Protein AF-A0A2W5PWS9-F1 (afdb_monomer)

Solvent-accessible surface area (backbone atoms only — not comparable to full-atom values): 4087 Å² total; per-residue (Å²): 137,54,72,68,58,50,53,50,52,54,48,56,40,43,76,74,71,42,82,60,58,40,85,91,53,79,34,56,42,71,23,39,68,73,55,74,78,58,68,68,58,56,53,49,44,50,72,77,35,76,71,30,70,78,65,58,70,30,49,85,90,52,66,62,64,127

Foldseek 3Di:
DDPVVVVVVCVVCVVVVHQAQDPPDQANQNRGSPHADDVVVVVVCCVVPVQCPPPPPRYPPRDGND

Organism: Variovorax paradoxus (NCBI:txid34073)

Sequence (66 aa):
STEERLAQIIQEHRDYGVRINNPHVFVVEDGKAGGDLPPEVLAMKARFDPLALLNPGKLRGWPVAI

Structure (mmCIF, N/CA/C/O backbone):
data_AF-A0A2W5PWS9-F1
#
_entry.id   AF-A0A2W5PWS9-F1
#
loop_
_atom_site.group_PDB
_atom_site.id
_atom_site.type_symbol
_atom_site.label_atom_id
_atom_site.label_alt_id
_atom_site.label_comp_id
_atom_site.label_asym_id
_atom_site.label_entity_id
_atom_site.label_seq_id
_atom_site.pdbx_PDB_ins_code
_atom_site.Cartn_x
_atom_site.Cartn_y
_atom_site.Cartn_z
_atom_site.occupancy
_atom_site.B_iso_or_equiv
_atom_site.auth_seq_id
_atom_site.auth_comp_id
_atom_site.auth_asym_id
_atom_site.auth_atom_id
_atom_site.pdbx_PDB_model_num
ATOM 1 N N . SER A 1 1 ? -5.544 9.598 20.453 1.00 73.44 1 SER A N 1
ATOM 2 C CA . SER A 1 1 ? -5.919 8.209 20.114 1.00 73.44 1 SER A CA 1
ATOM 3 C C . SER A 1 1 ? -4.662 7.406 19.837 1.00 73.44 1 SER A C 1
ATOM 5 O O . SER A 1 1 ? -3.694 8.019 19.408 1.00 73.44 1 SER A O 1
ATOM 7 N N . THR A 1 2 ? -4.648 6.099 20.111 1.00 96.69 2 THR A N 1
ATOM 8 C CA . THR A 1 2 ? -3.487 5.216 19.867 1.00 96.69 2 THR A CA 1
ATOM 9 C C . THR A 1 2 ? -3.590 4.513 18.509 1.00 96.69 2 THR A C 1
ATOM 11 O O . THR A 1 2 ? -4.667 4.515 17.901 1.00 96.69 2 THR A O 1
ATOM 14 N N . GLU A 1 3 ? -2.495 3.907 18.040 1.00 95.81 3 GLU A N 1
ATOM 15 C CA . GLU A 1 3 ? -2.481 3.103 16.808 1.00 95.81 3 GLU A CA 1
ATOM 16 C C . GLU A 1 3 ? -3.403 1.883 16.921 1.00 95.81 3 GLU A C 1
ATOM 18 O O . GLU A 1 3 ? -4.146 1.583 15.988 1.00 95.81 3 GLU A O 1
ATOM 23 N N . GLU A 1 4 ? -3.455 1.240 18.090 1.00 97.31 4 GLU A N 1
ATOM 24 C CA . GLU A 1 4 ? -4.332 0.093 18.341 1.00 97.31 4 GLU A CA 1
ATOM 25 C C . GLU A 1 4 ? -5.801 0.497 18.249 1.00 97.31 4 GLU A C 1
ATOM 27 O O . GLU A 1 4 ? -6.600 -0.202 17.625 1.00 97.31 4 GLU A O 1
ATOM 32 N N . ARG A 1 5 ? -6.174 1.654 18.820 1.00 97.88 5 ARG A N 1
ATOM 33 C CA . ARG A 1 5 ? -7.559 2.130 18.731 1.00 97.88 5 ARG A CA 1
ATOM 34 C C . ARG A 1 5 ? -7.933 2.481 17.292 1.00 97.88 5 ARG A C 1
ATOM 36 O O . ARG A 1 5 ? -9.058 2.210 16.881 1.00 97.88 5 ARG A O 1
ATOM 43 N N . LEU A 1 6 ? -7.013 3.068 16.529 1.00 97.44 6 LEU A N 1
ATOM 44 C CA . LEU A 1 6 ? -7.217 3.338 15.107 1.00 97.44 6 LEU A CA 1
ATOM 45 C C . LEU A 1 6 ? -7.418 2.036 14.315 1.00 97.44 6 LEU A C 1
ATOM 47 O O . LEU A 1 6 ? -8.382 1.930 13.558 1.00 97.44 6 LEU A O 1
ATOM 51 N N . ALA A 1 7 ? -6.554 1.040 14.521 1.00 95.81 7 ALA A N 1
ATOM 52 C CA . ALA A 1 7 ? -6.657 -0.264 13.870 1.00 95.81 7 ALA A CA 1
ATOM 53 C C . ALA A 1 7 ? -7.983 -0.964 14.205 1.00 95.81 7 ALA A C 1
ATOM 55 O O . ALA A 1 7 ? -8.643 -1.489 13.308 1.00 95.81 7 ALA A O 1
ATOM 56 N N . GLN A 1 8 ? -8.414 -0.896 15.469 1.00 97.75 8 GLN A N 1
ATOM 57 C CA . GLN A 1 8 ? -9.697 -1.433 15.913 1.00 97.75 8 GLN A CA 1
ATOM 58 C C . GLN A 1 8 ? -10.873 -0.778 15.176 1.00 97.75 8 GLN A C 1
ATOM 60 O O . GLN A 1 8 ? -11.733 -1.482 14.660 1.00 97.75 8 GLN A O 1
ATOM 65 N N . ILE A 1 9 ? -10.889 0.554 15.060 1.00 97.38 9 ILE A N 1
ATOM 66 C CA . ILE A 1 9 ? -11.947 1.277 14.337 1.00 97.38 9 ILE A CA 1
ATOM 67 C C . ILE A 1 9 ? -11.983 0.858 12.862 1.00 97.38 9 ILE A C 1
ATOM 69 O O . ILE A 1 9 ? -13.060 0.624 12.314 1.00 97.38 9 ILE A O 1
ATOM 73 N N . ILE A 1 10 ? -10.823 0.749 12.205 1.00 96.12 10 ILE A N 1
ATOM 74 C CA . ILE A 1 10 ? -10.743 0.303 10.806 1.00 96.12 10 ILE A CA 1
ATOM 75 C C . ILE A 1 10 ? -11.309 -1.117 10.660 1.00 96.12 10 ILE A C 1
ATOM 77 O O . ILE A 1 10 ? -12.039 -1.382 9.702 1.00 96.12 10 ILE A O 1
ATOM 81 N N . GLN A 1 11 ? -10.993 -2.013 11.598 1.00 95.94 11 GLN A N 1
AT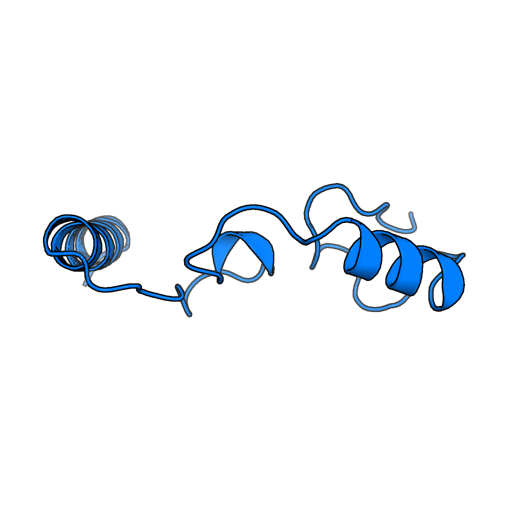OM 82 C CA . GLN A 1 11 ? -11.481 -3.389 11.577 1.00 95.94 11 GLN A CA 1
ATOM 83 C C . GLN A 1 11 ? -12.995 -3.467 11.802 1.00 95.94 11 GLN A C 1
ATOM 85 O O . GLN A 1 11 ? -13.675 -4.114 11.014 1.00 95.94 11 GLN A O 1
ATOM 90 N N . GLU A 1 12 ? -13.532 -2.731 12.780 1.00 98.19 12 GLU A N 1
ATOM 91 C CA . GLU A 1 12 ? -14.975 -2.660 13.053 1.00 98.19 12 GLU A CA 1
ATOM 92 C C . GLU A 1 12 ? -15.763 -2.305 11.775 1.00 98.19 12 GLU A C 1
ATOM 94 O O . GLU A 1 12 ? -16.743 -2.965 11.440 1.00 98.19 12 GLU A O 1
ATOM 99 N N . HIS A 1 13 ? -15.304 -1.323 10.990 1.00 97.50 13 HIS A N 1
ATOM 100 C CA . HIS A 1 13 ? -15.947 -0.964 9.717 1.00 97.50 13 HIS A CA 1
ATOM 101 C C . HIS A 1 13 ? -15.912 -2.106 8.690 1.00 97.50 13 HIS A C 1
ATOM 103 O O . HIS A 1 13 ? -16.911 -2.360 8.012 1.00 97.50 13 HIS A O 1
ATOM 109 N N . ARG A 1 14 ? -14.776 -2.805 8.577 1.00 95.19 14 ARG A N 1
ATOM 110 C CA . ARG A 1 14 ? -14.608 -3.937 7.653 1.00 95.19 14 ARG A CA 1
ATOM 111 C C . ARG A 1 14 ? -15.513 -5.109 8.025 1.00 95.19 14 ARG A C 1
ATOM 113 O O . ARG A 1 14 ? -16.083 -5.716 7.121 1.00 95.19 14 ARG A O 1
ATOM 120 N N . ASP A 1 15 ? -15.699 -5.371 9.316 1.00 96.94 15 ASP A N 1
ATOM 121 C CA . ASP A 1 15 ? -16.585 -6.426 9.823 1.00 96.94 15 ASP A CA 1
ATOM 122 C C . ASP A 1 15 ? -18.059 -6.158 9.467 1.00 96.94 15 ASP A C 1
ATOM 124 O O . ASP A 1 15 ? -18.808 -7.088 9.170 1.00 96.94 15 ASP A O 1
ATOM 128 N N . TYR A 1 16 ? -18.462 -4.884 9.385 1.00 97.62 16 TYR A N 1
ATOM 129 C CA . TYR A 1 16 ? -19.780 -4.468 8.880 1.00 97.62 16 TYR A CA 1
ATOM 130 C C . TYR A 1 16 ? -19.863 -4.365 7.345 1.00 97.62 16 TYR A C 1
ATOM 132 O O . TYR A 1 16 ? -20.839 -3.844 6.804 1.00 97.62 16 TYR A O 1
ATOM 140 N N . GLY A 1 17 ? -18.851 -4.845 6.617 1.00 95.50 17 GLY A N 1
ATOM 141 C CA . GLY A 1 17 ? -18.823 -4.840 5.153 1.00 95.50 17 GLY A CA 1
ATOM 142 C C . GLY A 1 17 ? -18.437 -3.497 4.523 1.00 95.50 17 GLY A C 1
ATOM 143 O O . GLY A 1 17 ? -18.509 -3.353 3.299 1.00 95.50 17 GLY A O 1
ATOM 144 N N . VAL A 1 18 ? -17.996 -2.514 5.315 1.00 96.00 18 VAL A N 1
ATOM 145 C CA . VAL A 1 18 ? -17.514 -1.225 4.806 1.00 96.00 18 VAL A CA 1
ATOM 146 C C . VAL A 1 18 ? -16.042 -1.346 4.422 1.00 96.00 18 VAL A C 1
ATOM 148 O O . VAL A 1 18 ? -15.162 -1.604 5.243 1.00 96.00 18 VAL A O 1
ATOM 151 N N . ARG A 1 19 ? -15.743 -1.117 3.142 1.00 94.50 19 ARG A N 1
ATOM 152 C CA . ARG A 1 19 ? -14.361 -1.073 2.658 1.00 94.50 19 ARG A CA 1
ATOM 153 C C . ARG A 1 19 ? -13.656 0.189 3.154 1.00 94.50 19 ARG A C 1
ATOM 155 O O . ARG A 1 19 ? -14.079 1.296 2.838 1.00 94.50 19 ARG A O 1
ATOM 162 N N . ILE A 1 20 ? -12.538 0.004 3.856 1.00 94.81 20 ILE A N 1
ATOM 163 C CA . ILE A 1 20 ? -11.673 1.092 4.330 1.00 94.81 20 ILE A CA 1
ATOM 164 C C . ILE A 1 20 ? -10.300 0.983 3.676 1.00 94.81 20 ILE A C 1
ATOM 166 O O . ILE A 1 20 ? -9.505 0.098 4.020 1.00 94.81 20 ILE A O 1
ATOM 170 N N . ASN A 1 21 ? -10.029 1.909 2.758 1.00 95.50 21 ASN A N 1
ATOM 171 C CA . ASN A 1 21 ? -8.672 2.195 2.311 1.00 95.50 21 ASN A CA 1
ATOM 172 C C . ASN A 1 21 ? -7.941 2.886 3.462 1.00 95.50 21 ASN A C 1
ATOM 174 O O . ASN A 1 21 ? -8.381 3.947 3.898 1.00 95.50 21 ASN A O 1
ATOM 178 N N . ASN A 1 22 ? -6.887 2.269 3.993 1.00 95.44 22 ASN A N 1
ATOM 179 C CA . ASN A 1 22 ? -6.187 2.780 5.166 1.00 95.44 22 ASN A CA 1
ATOM 180 C C . ASN A 1 22 ? -5.285 3.964 4.760 1.00 95.44 22 ASN A C 1
ATOM 182 O O . ASN A 1 22 ? -4.313 3.743 4.042 1.00 95.44 22 ASN A O 1
ATOM 186 N N . PRO A 1 23 ? -5.554 5.210 5.194 1.00 95.00 23 PRO A N 1
ATOM 187 C CA . PRO A 1 23 ? -4.716 6.355 4.837 1.00 95.00 23 PRO A CA 1
ATOM 188 C C . PRO A 1 23 ? -3.468 6.482 5.728 1.00 95.00 23 PRO A C 1
ATOM 190 O O . PRO A 1 23 ? -2.651 7.373 5.512 1.00 95.00 23 PRO A O 1
ATOM 193 N N . HIS A 1 24 ? -3.316 5.617 6.735 1.00 94.94 24 HIS A N 1
ATOM 194 C CA . HIS A 1 24 ? -2.244 5.672 7.733 1.00 94.94 24 HIS A CA 1
ATOM 195 C C . HIS A 1 24 ? -1.093 4.701 7.438 1.00 94.94 24 HIS A C 1
ATOM 197 O O . HIS A 1 24 ? -0.327 4.345 8.327 1.00 94.94 24 HIS A O 1
ATOM 203 N N . VAL A 1 25 ? -0.966 4.261 6.188 1.00 94.25 25 VAL A N 1
ATOM 204 C CA . VAL A 1 25 ? 0.111 3.389 5.708 1.00 94.25 25 VAL A CA 1
ATOM 205 C C . VAL A 1 25 ? 0.716 3.977 4.441 1.00 94.25 25 VAL A C 1
ATOM 207 O O . VAL A 1 25 ? 0.091 4.780 3.749 1.00 94.25 25 VAL A O 1
ATOM 210 N N . PHE A 1 26 ? 1.955 3.598 4.139 1.00 93.06 26 PHE A N 1
ATOM 211 C CA . PHE A 1 26 ? 2.704 4.175 3.021 1.00 93.06 26 PHE A CA 1
ATOM 212 C C . PHE A 1 26 ? 2.946 3.206 1.858 1.00 93.06 26 PHE A C 1
ATOM 214 O O . PHE A 1 26 ? 3.368 3.668 0.793 1.00 93.06 26 PHE A O 1
ATOM 221 N N . VAL A 1 27 ? 2.678 1.911 2.057 1.00 93.56 27 VAL A N 1
ATOM 222 C CA . VAL A 1 27 ? 2.716 0.856 1.034 1.00 93.56 27 VAL A CA 1
ATOM 223 C C . VAL A 1 27 ? 1.350 0.779 0.351 1.00 93.56 27 VAL A C 1
ATOM 225 O O . VAL A 1 27 ? 0.312 0.824 1.014 1.00 93.56 27 VAL A O 1
ATOM 228 N N . VAL A 1 28 ? 1.342 0.691 -0.978 1.00 92.75 28 VAL A N 1
ATOM 229 C CA . VAL A 1 28 ? 0.118 0.790 -1.792 1.00 92.75 28 VAL A CA 1
ATOM 230 C C . VAL A 1 28 ? -0.875 -0.326 -1.468 1.00 92.75 28 VAL A C 1
ATOM 232 O O . VAL A 1 28 ? -2.069 -0.066 -1.327 1.00 92.75 28 VAL A O 1
ATOM 235 N N . GLU A 1 29 ? -0.387 -1.554 -1.319 1.00 92.56 29 GLU A N 1
ATOM 236 C CA . GLU A 1 29 ? -1.189 -2.738 -1.015 1.00 92.56 29 GLU A CA 1
ATOM 237 C C . GLU A 1 29 ? -1.863 -2.632 0.359 1.00 92.56 29 GLU A C 1
ATOM 239 O O . GLU A 1 29 ? -3.037 -2.969 0.496 1.00 92.56 29 GLU A O 1
ATOM 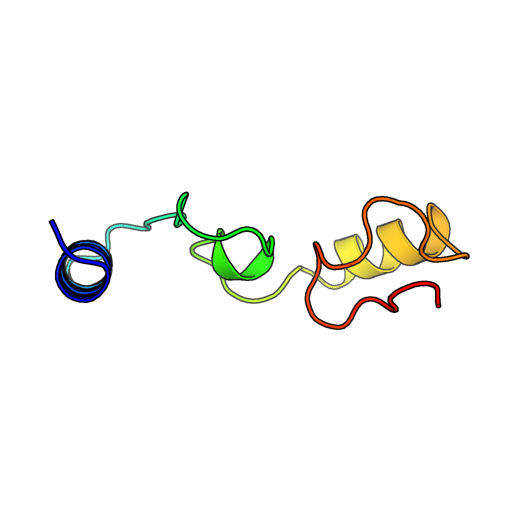244 N N . ASP A 1 30 ? -1.161 -2.097 1.363 1.00 92.12 30 ASP A N 1
ATOM 245 C CA . ASP A 1 30 ? -1.708 -1.906 2.714 1.00 92.12 30 ASP A CA 1
ATOM 246 C C . ASP A 1 30 ? -2.790 -0.826 2.759 1.00 92.12 30 ASP A C 1
ATOM 248 O O . ASP A 1 30 ? -3.728 -0.887 3.562 1.00 92.12 30 ASP A O 1
ATOM 252 N N . GLY A 1 31 ? -2.663 0.180 1.890 1.00 91.94 31 GLY A N 1
ATOM 253 C CA . GLY A 1 31 ? -3.618 1.276 1.792 1.00 91.94 31 GLY A CA 1
ATOM 254 C C . GLY A 1 31 ? -4.916 0.884 1.091 1.00 91.94 31 GLY A C 1
ATOM 255 O O . GLY A 1 31 ? -5.915 1.590 1.225 1.00 91.94 31 GLY A O 1
ATOM 256 N N . LYS A 1 32 ? -4.947 -0.236 0.359 1.00 87.31 32 LYS A N 1
ATOM 257 C CA . LYS A 1 32 ? -6.094 -0.647 -0.456 1.00 87.31 32 LYS A CA 1
ATOM 258 C C . LYS A 1 32 ? -6.950 -1.693 0.259 1.00 87.31 32 LYS A C 1
ATOM 260 O O . LYS A 1 32 ? -6.488 -2.769 0.626 1.00 87.31 32 LYS A O 1
ATOM 265 N N . ALA A 1 33 ? -8.255 -1.442 0.348 1.00 72.25 33 ALA A N 1
ATOM 266 C CA . ALA A 1 33 ? -9.247 -2.450 0.721 1.00 72.25 33 ALA A CA 1
ATOM 267 C C . ALA A 1 33 ? -9.475 -3.436 -0.442 1.00 72.25 33 ALA A C 1
ATOM 269 O O . ALA A 1 33 ? -10.505 -3.402 -1.118 1.00 72.25 33 ALA A O 1
ATOM 270 N N . GLY A 1 34 ? -8.483 -4.276 -0.734 1.00 73.31 34 GLY A N 1
ATOM 271 C CA . GLY A 1 34 ? -8.555 -5.186 -1.879 1.00 73.31 34 GLY A CA 1
ATOM 272 C C . GLY A 1 34 ? -7.395 -6.159 -2.058 1.00 73.31 34 GLY A C 1
ATOM 273 O O . GLY A 1 34 ? -7.414 -6.881 -3.048 1.00 73.31 34 GLY A O 1
ATOM 274 N N . GLY A 1 35 ? -6.429 -6.200 -1.135 1.00 77.88 35 GLY A N 1
ATOM 275 C CA . GLY A 1 35 ? -5.290 -7.115 -1.217 1.00 77.88 35 GLY A CA 1
ATOM 276 C C . GLY A 1 35 ? -4.243 -6.673 -2.239 1.00 77.88 35 GLY A C 1
ATOM 277 O O . GLY A 1 35 ? -4.090 -5.478 -2.506 1.00 77.88 35 GLY A O 1
ATOM 278 N N . ASP A 1 36 ? -3.518 -7.652 -2.773 1.00 86.12 36 ASP A N 1
ATOM 279 C CA . ASP A 1 36 ? -2.363 -7.439 -3.642 1.00 86.12 36 ASP A CA 1
ATOM 280 C C . ASP A 1 36 ? -2.699 -6.678 -4.934 1.00 86.12 36 ASP A C 1
ATOM 282 O O . ASP A 1 36 ? -3.850 -6.575 -5.382 1.00 86.12 36 ASP A O 1
ATOM 286 N N . LEU A 1 37 ? -1.660 -6.116 -5.553 1.00 87.56 37 LEU A N 1
ATOM 287 C CA . LEU A 1 37 ? -1.804 -5.451 -6.838 1.00 87.56 37 LEU A CA 1
ATOM 288 C C . LEU A 1 37 ? -2.099 -6.453 -7.963 1.00 87.56 37 LEU A C 1
ATOM 290 O O . LEU A 1 37 ? -1.512 -7.536 -7.996 1.00 87.56 37 LEU A O 1
ATOM 294 N N . PRO A 1 38 ? -2.953 -6.078 -8.932 1.00 90.00 38 PRO A N 1
ATOM 295 C CA . PRO A 1 38 ? -3.168 -6.895 -10.115 1.00 90.00 38 PRO A CA 1
ATOM 296 C C . PRO A 1 38 ? -1.860 -7.130 -10.899 1.00 90.00 38 PRO A C 1
ATOM 298 O O . PRO A 1 38 ? -1.048 -6.199 -11.010 1.00 90.00 38 PRO A O 1
ATOM 301 N N . PRO A 1 39 ? -1.646 -8.326 -11.484 1.00 90.31 39 PRO A N 1
ATOM 302 C CA . PRO A 1 39 ? -0.425 -8.650 -12.227 1.00 90.31 39 PRO A CA 1
ATOM 303 C C . PRO A 1 39 ? -0.094 -7.661 -13.353 1.00 90.31 39 PRO A C 1
ATOM 305 O O . PRO A 1 39 ? 1.074 -7.368 -13.606 1.00 90.31 39 PRO A O 1
ATOM 308 N N . GLU A 1 40 ? -1.107 -7.095 -14.008 1.00 92.88 40 GLU A N 1
ATOM 309 C CA . GLU A 1 40 ? -0.944 -6.106 -15.071 1.00 92.88 40 GLU A CA 1
ATOM 310 C C . GLU A 1 40 ? -0.303 -4.797 -14.5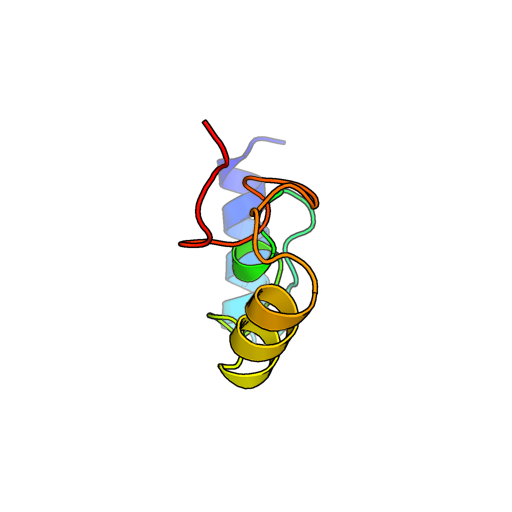86 1.00 92.88 40 GLU A C 1
ATOM 312 O O . GLU A 1 40 ? 0.446 -4.166 -15.334 1.00 92.88 40 GLU A O 1
ATOM 317 N N . VAL A 1 41 ? -0.521 -4.408 -13.323 1.00 90.81 41 VAL A N 1
ATOM 318 C CA . VAL A 1 41 ? 0.105 -3.217 -12.727 1.00 90.81 41 VAL A CA 1
ATOM 319 C C . VAL A 1 41 ? 1.592 -3.467 -12.494 1.00 90.81 41 VAL A C 1
ATOM 321 O O . VAL A 1 41 ? 2.419 -2.601 -12.787 1.00 90.81 41 VAL A O 1
ATOM 324 N N . LEU A 1 42 ? 1.949 -4.667 -12.027 1.00 90.56 42 LEU A N 1
ATOM 325 C CA . LEU A 1 42 ? 3.345 -5.070 -11.849 1.00 90.56 42 LEU A CA 1
ATOM 326 C C . LEU A 1 42 ? 4.072 -5.158 -13.198 1.00 90.56 42 LEU A C 1
ATOM 328 O O . LEU A 1 42 ? 5.184 -4.646 -13.330 1.00 90.56 42 LEU A O 1
ATOM 332 N N . ALA A 1 43 ? 3.424 -5.716 -14.224 1.00 92.81 43 ALA A N 1
ATOM 333 C CA . ALA A 1 43 ? 3.961 -5.754 -15.585 1.00 92.81 43 ALA A CA 1
ATOM 334 C C . ALA A 1 43 ? 4.167 -4.343 -16.164 1.00 92.81 43 ALA A C 1
ATOM 336 O O . ALA A 1 43 ? 5.185 -4.065 -16.802 1.00 92.81 43 ALA A O 1
ATOM 337 N N . MET A 1 44 ? 3.233 -3.423 -15.900 1.00 94.38 44 MET A N 1
ATOM 338 C CA . MET A 1 44 ? 3.372 -2.023 -16.290 1.00 94.38 44 MET A CA 1
ATOM 339 C C . MET A 1 44 ? 4.564 -1.362 -15.588 1.00 94.38 44 MET A C 1
ATOM 341 O O . MET A 1 44 ? 5.359 -0.690 -16.246 1.00 94.38 44 MET A O 1
ATOM 345 N N . LYS A 1 45 ? 4.740 -1.581 -14.278 1.00 92.69 45 LYS A N 1
ATOM 346 C CA . LYS A 1 45 ? 5.889 -1.033 -13.545 1.00 92.69 45 LYS A CA 1
ATOM 347 C C . LYS A 1 45 ? 7.209 -1.599 -14.058 1.00 92.69 45 LYS A C 1
ATOM 349 O O . LYS A 1 45 ? 8.127 -0.822 -14.272 1.00 92.69 45 LYS A O 1
ATOM 354 N N . ALA A 1 46 ? 7.284 -2.891 -14.374 1.00 92.69 46 ALA A N 1
ATOM 355 C CA . ALA A 1 46 ? 8.477 -3.482 -14.987 1.00 92.69 46 ALA A CA 1
ATOM 356 C C . ALA A 1 46 ? 8.859 -2.816 -16.311 1.00 92.69 46 ALA A C 1
ATOM 358 O O . ALA A 1 46 ? 10.035 -2.580 -16.577 1.00 92.69 46 ALA A O 1
ATOM 359 N N . ARG A 1 47 ? 7.859 -2.474 -17.129 1.00 95.88 47 ARG A N 1
ATOM 360 C CA . ARG A 1 47 ? 8.073 -1.809 -18.416 1.00 95.88 47 ARG A CA 1
ATOM 361 C C . ARG A 1 47 ? 8.552 -0.362 -18.271 1.00 95.88 47 ARG A C 1
ATOM 363 O O . ARG A 1 47 ? 9.375 0.072 -19.071 1.00 95.88 47 ARG A O 1
ATOM 370 N N . PHE A 1 48 ? 8.006 0.390 -17.315 1.00 95.81 48 PHE A N 1
ATOM 371 C CA . PHE A 1 48 ? 8.259 1.833 -17.183 1.00 95.81 48 PHE A C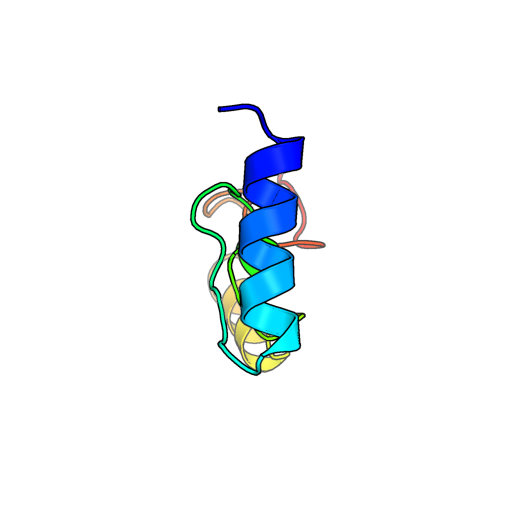A 1
ATOM 372 C C . PHE A 1 48 ? 9.274 2.209 -16.096 1.00 95.81 48 PHE A C 1
ATOM 374 O O . PHE A 1 48 ? 9.728 3.348 -16.061 1.00 95.81 48 PHE A O 1
ATOM 381 N N . ASP A 1 49 ? 9.653 1.267 -15.237 1.00 95.00 49 ASP A N 1
ATOM 382 C CA . ASP A 1 49 ? 10.640 1.432 -14.171 1.00 95.00 49 ASP A CA 1
ATOM 383 C C . ASP A 1 49 ? 11.615 0.236 -14.127 1.00 95.00 49 ASP A C 1
ATOM 385 O O . ASP A 1 49 ? 11.715 -0.456 -13.110 1.00 95.00 49 ASP A O 1
ATOM 389 N N . PRO A 1 50 ? 12.339 -0.050 -15.2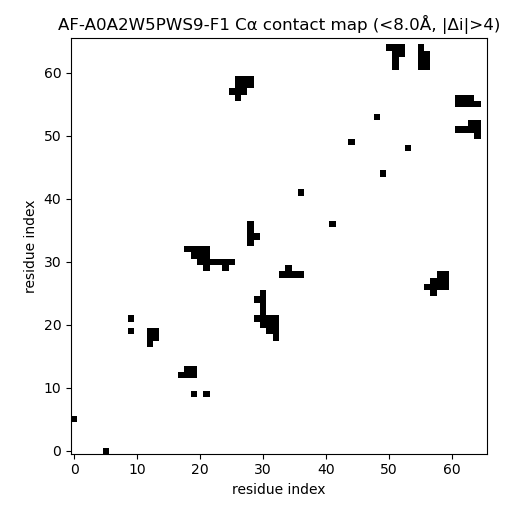30 1.00 92.94 50 PRO A N 1
ATOM 390 C CA . PRO A 1 50 ? 13.191 -1.238 -15.338 1.00 92.94 50 PRO A CA 1
ATOM 391 C C . PRO A 1 50 ? 14.375 -1.233 -14.361 1.00 92.94 50 PRO A C 1
ATOM 393 O O . PRO A 1 50 ? 14.947 -2.284 -14.088 1.00 92.94 50 PRO A O 1
ATOM 396 N N . LEU A 1 51 ? 14.746 -0.060 -13.840 1.00 93.19 51 LEU A N 1
ATOM 397 C CA . LEU A 1 51 ? 15.827 0.117 -12.866 1.00 93.19 51 LEU A CA 1
ATOM 398 C C . LEU A 1 51 ? 15.317 0.295 -11.428 1.00 93.19 51 LEU A C 1
ATOM 400 O O . LEU A 1 51 ? 16.119 0.532 -10.531 1.00 93.19 51 LEU A O 1
ATOM 404 N N . ALA A 1 52 ? 14.003 0.193 -11.204 1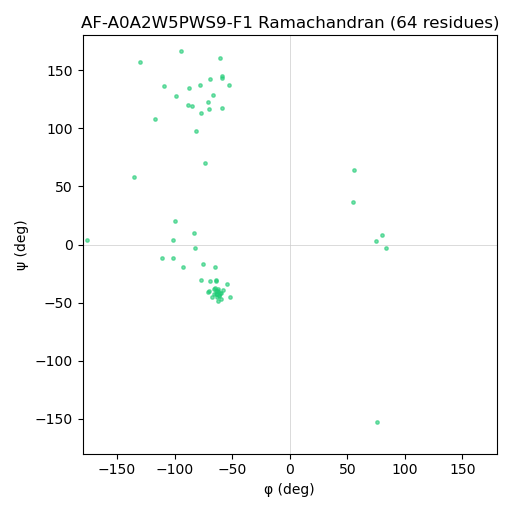.00 92.38 52 ALA A N 1
ATOM 405 C CA . ALA A 1 52 ? 13.376 0.333 -9.891 1.00 92.38 52 ALA A CA 1
ATOM 406 C C . ALA A 1 52 ? 13.697 1.653 -9.151 1.00 92.38 52 ALA A C 1
ATOM 408 O O . ALA A 1 52 ? 13.829 1.685 -7.926 1.00 92.38 52 ALA A O 1
ATOM 409 N N . LEU A 1 53 ? 13.804 2.755 -9.895 1.00 94.25 53 LEU A N 1
ATOM 410 C CA . LEU A 1 53 ? 14.131 4.084 -9.370 1.00 94.25 53 LEU A CA 1
ATOM 411 C C . LEU A 1 53 ? 12.880 4.906 -9.035 1.00 94.25 53 LEU A C 1
ATOM 413 O O . LEU A 1 53 ? 12.953 5.875 -8.277 1.00 94.25 53 LEU A O 1
ATOM 417 N N . LEU A 1 54 ? 11.716 4.545 -9.584 1.00 93.31 54 LEU A N 1
ATOM 418 C CA . LEU A 1 54 ? 10.484 5.293 -9.354 1.00 93.31 54 LEU A CA 1
ATOM 419 C C . LEU A 1 54 ? 9.838 4.897 -8.021 1.00 93.31 54 LEU A C 1
ATOM 421 O O . LEU A 1 54 ? 9.070 3.932 -7.937 1.00 93.31 54 LEU A O 1
ATOM 425 N N . ASN A 1 55 ? 10.112 5.721 -7.005 1.00 93.50 55 ASN A N 1
ATOM 426 C CA . ASN A 1 55 ? 9.539 5.667 -5.656 1.00 93.50 55 ASN A CA 1
ATOM 427 C C . ASN A 1 55 ? 9.736 4.292 -4.977 1.00 93.50 55 ASN A C 1
ATOM 429 O O . ASN A 1 55 ? 8.760 3.568 -4.734 1.00 93.50 55 ASN A O 1
ATOM 433 N N . PRO A 1 56 ? 10.999 3.901 -4.721 1.00 92.94 56 PRO A N 1
ATOM 434 C CA . PRO A 1 56 ? 11.318 2.614 -4.115 1.00 92.94 56 PRO A CA 1
ATOM 435 C C . PRO A 1 56 ? 10.656 2.460 -2.738 1.00 92.94 56 PRO A C 1
ATOM 437 O O . PRO A 1 56 ? 10.494 3.422 -1.990 1.00 92.94 56 PRO A O 1
ATOM 440 N N . GLY A 1 57 ? 10.244 1.233 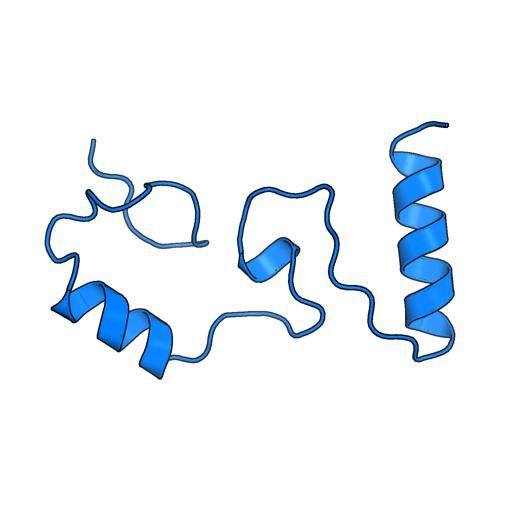-2.412 1.00 90.81 57 GLY A N 1
ATOM 441 C CA . GLY A 1 57 ? 9.571 0.906 -1.148 1.00 90.81 57 GLY A CA 1
ATOM 442 C C . GLY A 1 57 ? 8.057 1.159 -1.116 1.00 90.81 57 GLY A C 1
ATOM 443 O O . GLY A 1 57 ? 7.413 0.824 -0.125 1.00 90.81 57 GLY A O 1
ATOM 444 N N . LYS A 1 58 ? 7.453 1.710 -2.182 1.00 92.75 58 LYS A N 1
ATOM 445 C CA . LYS A 1 58 ? 5.992 1.918 -2.250 1.00 92.75 58 LYS A CA 1
ATOM 446 C C . LYS A 1 58 ? 5.169 0.676 -2.553 1.00 92.75 58 LYS A C 1
ATOM 448 O O . LYS A 1 58 ? 4.014 0.632 -2.138 1.00 92.75 58 LYS A O 1
ATOM 453 N N . LEU A 1 59 ? 5.722 -0.271 -3.304 1.00 92.12 59 LEU A N 1
ATOM 454 C CA . LEU A 1 59 ? 5.047 -1.520 -3.647 1.00 92.12 59 LEU A CA 1
ATOM 455 C C . LEU A 1 59 ? 5.698 -2.676 -2.909 1.00 92.12 59 LEU A C 1
ATOM 457 O O . LEU A 1 59 ? 6.929 -2.777 -2.871 1.00 92.12 59 LEU A O 1
ATOM 461 N N . ARG A 1 60 ? 4.878 -3.569 -2.365 1.00 87.94 60 ARG A N 1
ATOM 462 C CA . ARG A 1 60 ? 5.370 -4.779 -1.717 1.00 87.94 60 ARG A CA 1
ATOM 463 C C . ARG A 1 60 ? 6.018 -5.690 -2.759 1.00 87.94 60 ARG A C 1
ATOM 465 O O . ARG A 1 60 ? 5.433 -6.001 -3.788 1.00 87.94 60 ARG A O 1
ATOM 472 N N . GLY A 1 61 ? 7.243 -6.132 -2.486 1.00 80.19 61 GLY A N 1
ATOM 473 C CA . GLY A 1 61 ? 7.954 -7.074 -3.354 1.00 80.19 61 GLY A CA 1
ATOM 474 C C . GLY A 1 61 ? 8.517 -6.479 -4.650 1.00 80.19 61 GLY A C 1
ATOM 475 O O . GLY A 1 61 ? 9.106 -7.224 -5.430 1.00 80.19 61 GLY A O 1
ATOM 476 N N . TRP A 1 62 ? 8.400 -5.164 -4.884 1.00 87.88 62 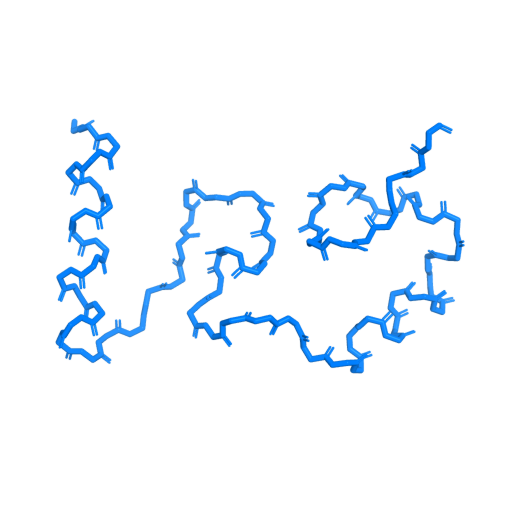TRP A N 1
ATOM 477 C CA . TRP A 1 62 ? 9.169 -4.514 -5.947 1.00 87.88 62 TRP A CA 1
ATOM 478 C C . TRP A 1 62 ? 10.616 -4.298 -5.486 1.0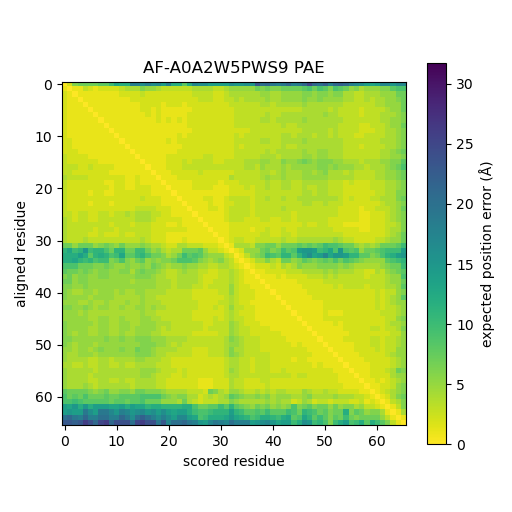0 87.88 62 TRP A C 1
ATOM 480 O O . TRP A 1 62 ? 10.807 -3.868 -4.343 1.00 87.88 62 TRP A O 1
ATOM 490 N N . PRO A 1 63 ? 11.632 -4.562 -6.333 1.00 82.56 63 PRO A N 1
ATOM 491 C CA . PRO A 1 63 ? 13.020 -4.333 -5.965 1.00 82.56 63 PRO A CA 1
ATOM 492 C C . PRO A 1 63 ? 13.224 -2.906 -5.459 1.00 82.56 63 PRO A C 1
ATOM 494 O O . PRO A 1 63 ? 12.703 -1.946 -6.026 1.00 82.56 63 PRO A O 1
ATOM 497 N N . VAL A 1 64 ? 13.989 -2.766 -4.385 1.00 73.00 64 VAL A N 1
ATOM 498 C CA . VAL A 1 64 ? 14.535 -1.473 -3.984 1.00 73.00 64 VAL A CA 1
ATOM 499 C C . VAL A 1 64 ? 15.864 -1.357 -4.716 1.00 73.00 64 VAL A C 1
ATOM 501 O O . VAL A 1 64 ? 16.711 -2.233 -4.552 1.00 73.00 64 VAL A O 1
ATOM 504 N N . ALA A 1 65 ? 16.029 -0.338 -5.562 1.00 63.66 65 ALA A N 1
ATOM 505 C CA . ALA A 1 65 ? 17.348 -0.025 -6.099 1.00 63.66 65 ALA A CA 1
ATOM 506 C C . ALA A 1 65 ? 18.284 0.264 -4.912 1.00 63.66 65 ALA A C 1
ATOM 508 O O . ALA A 1 65 ? 17.994 1.159 -4.115 1.00 63.66 65 ALA A O 1
ATOM 509 N N . ILE A 1 66 ? 19.324 -0.560 -4.755 1.00 57.44 66 ILE A N 1
ATOM 510 C CA . ILE A 1 66 ? 20.373 -0.406 -3.734 1.00 57.44 66 ILE A CA 1
ATOM 511 C C . ILE A 1 66 ? 21.453 0.516 -4.288 1.00 57.44 66 ILE A C 1
ATOM 513 O O . ILE A 1 66 ? 21.855 0.288 -5.453 1.00 57.44 66 ILE A O 1
#

pLDDT: mean 90.88, std 8.2, range [57.44, 98.19]

InterPro domains:
  IPR016164 FAD-linked oxidase-like, C-terminal [SSF55103] (2-58)

Radius of gyration: 14.83 Å; Cα contacts (8 Å, |Δi|>4): 55; chains: 1; bounding box: 40×17×38 Å

Mean predicted aligned error: 3.98 Å

Secondary structure (DSSP, 8-state):
--HHHHHHHHHHHHHTT-----TT-SSHHHHSTT-SPPHHHHHHHHHH-TTS-SSTTSSTTPPPP-